Protein AF-A0A1W9J1W7-F1 (afdb_monomer_lite)

Sequence (82 aa):
MGPSRTELMQFKVTPDERKLIEQCAKKQSLSVSEYVRAAVIMDMILEGNVGAMKIAVDTIGRKAVQLLRKRADRLADLGAEG

Radius of gyration: 14.36 Å; chains: 1; bounding box: 27×37×42 Å

pLDDT: mean 79.39, std 15.19, range [39.97, 98.31]

Foldseek 3Di:
DPPDDDDDDDDDDDPVRVVVLCVVCVVVVHDSVVSVLLVVLLVCVVVVNVVSVVCCCVPVNPVVVVVSVVVVVVVVVVVVVD

Structure (mmCIF, N/CA/C/O backbone):
data_AF-A0A1W9J1W7-F1
#
_entry.id   AF-A0A1W9J1W7-F1
#
loop_
_atom_site.group_PDB
_atom_site.id
_atom_site.type_symbol
_atom_site.label_atom_id
_atom_site.label_alt_id
_atom_site.label_comp_id
_atom_site.label_asym_id
_atom_site.label_entity_id
_atom_site.label_seq_id
_atom_site.pdbx_PDB_ins_code
_atom_site.Cartn_x
_atom_site.Cartn_y
_atom_site.Cartn_z
_atom_site.occupancy
_atom_site.B_iso_or_equiv
_atom_site.auth_seq_id
_atom_site.auth_comp_id
_atom_site.auth_asym_id
_atom_site.auth_atom_id
_atom_site.pdbx_PDB_model_num
ATOM 1 N N . MET A 1 1 ? 5.935 -20.184 15.265 1.00 44.41 1 MET A N 1
ATOM 2 C CA . MET A 1 1 ? 6.508 -18.825 15.343 1.00 44.41 1 MET A CA 1
ATOM 3 C C . MET A 1 1 ? 5.552 -17.984 16.167 1.00 44.41 1 MET A C 1
ATOM 5 O O . MET A 1 1 ? 4.362 -18.040 15.884 1.00 44.41 1 MET A O 1
ATOM 9 N N . GLY A 1 2 ? 6.024 -17.315 17.223 1.00 46.91 2 GLY A N 1
ATOM 10 C CA . GLY A 1 2 ? 5.177 -16.399 17.999 1.00 46.91 2 GLY A CA 1
ATOM 11 C C . GLY A 1 2 ? 4.717 -15.209 17.144 1.00 46.91 2 GLY A C 1
ATOM 12 O O . GLY A 1 2 ? 5.297 -14.990 16.078 1.00 46.91 2 GLY A O 1
ATOM 13 N N . PRO A 1 3 ? 3.685 -14.457 17.566 1.00 51.66 3 PRO A N 1
ATOM 14 C CA . PRO A 1 3 ? 3.249 -13.275 16.834 1.00 51.66 3 PRO A CA 1
ATOM 15 C C . PRO A 1 3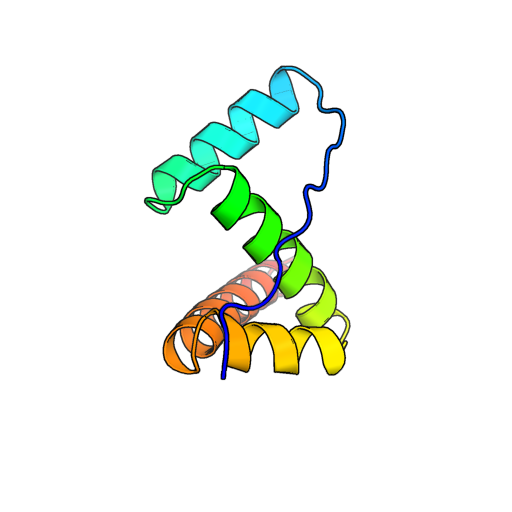 ? 4.422 -12.299 16.710 1.00 51.66 3 PRO A C 1
ATOM 17 O O . PRO A 1 3 ? 5.022 -11.910 17.714 1.00 51.66 3 PRO A O 1
ATOM 20 N N . SER A 1 4 ? 4.777 -11.939 15.475 1.00 68.00 4 SER A N 1
ATOM 21 C CA . SER A 1 4 ? 5.797 -10.928 15.204 1.00 68.00 4 SER A CA 1
ATOM 22 C C . SER A 1 4 ? 5.424 -9.647 15.943 1.00 68.00 4 SER A C 1
ATOM 24 O O . SER A 1 4 ? 4.314 -9.138 15.783 1.00 68.00 4 SER A O 1
ATOM 26 N N . ARG A 1 5 ? 6.332 -9.140 16.782 1.00 79.50 5 ARG A N 1
ATOM 27 C CA . ARG A 1 5 ? 6.115 -7.898 17.527 1.00 79.50 5 ARG A CA 1
ATOM 28 C C . ARG A 1 5 ? 5.909 -6.761 16.524 1.00 79.50 5 ARG A C 1
ATOM 30 O O . ARG A 1 5 ? 6.769 -6.524 15.683 1.00 79.50 5 ARG A O 1
ATOM 37 N N . THR A 1 6 ? 4.764 -6.093 16.590 1.00 80.88 6 THR A N 1
ATOM 38 C CA . THR A 1 6 ? 4.461 -4.932 15.746 1.00 80.88 6 THR A CA 1
ATOM 39 C C . THR A 1 6 ? 4.911 -3.647 16.430 1.00 80.88 6 THR A C 1
ATOM 41 O O . THR A 1 6 ? 4.762 -3.517 17.646 1.00 80.88 6 THR A O 1
ATO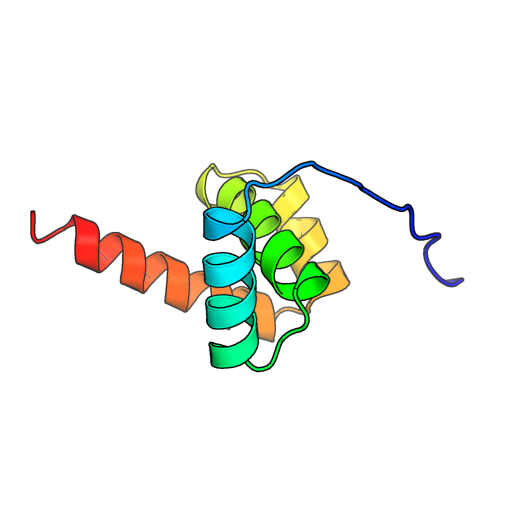M 44 N N . GLU A 1 7 ? 5.388 -2.682 15.648 1.00 87.06 7 GLU A N 1
ATOM 45 C CA . GLU A 1 7 ? 5.761 -1.343 16.117 1.00 87.06 7 GLU A CA 1
ATOM 46 C C . GLU A 1 7 ? 4.880 -0.271 15.461 1.00 87.06 7 GLU A C 1
ATOM 48 O O . GLU A 1 7 ? 4.390 -0.449 14.343 1.00 87.06 7 GLU A O 1
ATOM 53 N N . LEU A 1 8 ? 4.647 0.836 16.173 1.00 89.88 8 LEU A N 1
ATOM 54 C CA . LEU A 1 8 ? 3.839 1.951 15.683 1.00 89.88 8 LEU A CA 1
ATOM 55 C C . LEU A 1 8 ? 4.725 2.952 14.934 1.00 89.88 8 LEU A C 1
ATOM 57 O O . LEU A 1 8 ? 5.669 3.490 15.504 1.00 89.88 8 LEU A O 1
ATOM 61 N N . MET A 1 9 ? 4.361 3.265 13.691 1.00 89.62 9 MET A N 1
ATOM 62 C CA . MET A 1 9 ? 4.940 4.376 12.934 1.00 89.62 9 MET A CA 1
ATOM 63 C C . MET A 1 9 ? 3.923 5.514 12.831 1.00 89.62 9 MET A C 1
ATOM 65 O O . MET A 1 9 ? 2.777 5.293 12.437 1.00 89.62 9 MET A O 1
ATOM 69 N N . GLN A 1 10 ? 4.342 6.732 13.175 1.00 91.88 10 GLN A N 1
ATOM 70 C CA . GLN A 1 10 ? 3.526 7.941 13.078 1.00 91.88 10 GLN A CA 1
ATOM 71 C C . GLN A 1 10 ? 4.200 8.947 12.149 1.00 91.88 10 GLN A C 1
ATOM 73 O O . GLN A 1 10 ? 5.412 9.136 12.196 1.00 91.88 10 GLN A O 1
ATOM 78 N N . PHE A 1 11 ? 3.402 9.613 11.323 1.00 91.69 11 PHE A N 1
ATOM 79 C CA . PHE A 1 11 ? 3.849 10.671 10.426 1.00 91.69 11 PHE A CA 1
ATOM 80 C C . PHE A 1 11 ? 2.779 11.760 10.362 1.00 91.69 11 PHE A C 1
ATOM 82 O O . PHE A 1 11 ? 1.605 11.520 10.655 1.00 91.69 11 PHE A O 1
ATOM 89 N N . LYS A 1 12 ? 3.198 12.979 10.022 1.00 96.50 12 LYS A N 1
ATOM 90 C CA . LYS A 1 12 ? 2.287 14.110 9.832 1.00 96.50 12 LYS A CA 1
ATOM 91 C C . LYS A 1 12 ? 1.847 14.158 8.375 1.00 96.50 12 LYS A C 1
ATOM 93 O O . LYS A 1 12 ? 2.647 13.892 7.488 1.00 96.50 12 LYS A O 1
ATOM 98 N N . VAL A 1 13 ? 0.592 14.530 8.168 1.00 96.12 13 VAL A N 1
ATOM 99 C CA . VAL A 1 13 ? 0.009 14.803 6.854 1.00 96.12 13 VAL A CA 1
ATOM 100 C C . VAL A 1 13 ? -0.823 16.071 6.935 1.00 96.12 13 VAL A C 1
ATOM 102 O O . VAL A 1 13 ? -1.368 16.413 7.990 1.00 96.12 13 VAL A O 1
ATOM 105 N N . THR A 1 14 ? -0.935 16.761 5.815 1.00 98.31 14 THR A N 1
ATOM 106 C CA . THR A 1 14 ? -1.889 17.846 5.621 1.00 98.31 14 THR A CA 1
ATOM 107 C C . THR A 1 14 ? -3.323 17.296 5.527 1.00 98.31 14 THR A C 1
ATOM 109 O O . THR A 1 14 ? -3.530 16.101 5.279 1.00 98.31 14 THR A O 1
ATOM 112 N N . PRO A 1 15 ? -4.353 18.144 5.710 1.00 98.25 15 PRO A N 1
ATOM 113 C CA . PRO A 1 15 ? -5.745 17.731 5.524 1.00 98.25 15 PRO A CA 1
ATOM 114 C C . PRO A 1 15 ? -6.044 17.195 4.115 1.00 98.25 15 PRO A C 1
ATOM 116 O O . PRO A 1 15 ? -6.802 16.233 3.977 1.00 98.25 15 PRO A O 1
ATOM 119 N N . ASP A 1 16 ? -5.424 17.776 3.085 1.00 98.00 16 ASP A N 1
ATOM 120 C CA . ASP A 1 16 ? -5.627 17.369 1.692 1.00 98.00 16 ASP A CA 1
ATOM 121 C C . ASP A 1 16 ? -4.988 16.007 1.400 1.00 98.00 16 ASP A C 1
ATOM 123 O O . ASP A 1 16 ? -5.644 15.128 0.833 1.00 98.00 16 ASP A O 1
ATOM 127 N N . GLU A 1 17 ? -3.756 15.784 1.873 1.00 97.44 17 GLU A N 1
ATOM 128 C CA . GLU A 1 17 ? -3.097 14.472 1.814 1.00 97.44 17 GLU A CA 1
ATOM 129 C C . GLU A 1 17 ? -3.940 13.409 2.517 1.00 97.44 17 GLU A C 1
ATOM 131 O O . GLU A 1 17 ? -4.215 12.351 1.947 1.00 97.44 17 GLU A O 1
ATOM 136 N N . ARG A 1 18 ? -4.418 13.707 3.734 1.00 97.31 18 ARG A N 1
ATOM 137 C CA . ARG A 1 18 ? -5.269 12.793 4.502 1.00 97.31 18 ARG A CA 1
ATOM 138 C C . ARG A 1 18 ? -6.516 12.395 3.716 1.00 97.31 18 ARG A C 1
ATOM 140 O O . ARG A 1 18 ? -6.800 11.204 3.591 1.00 97.31 18 ARG A O 1
ATOM 147 N N . LYS A 1 19 ? -7.241 13.374 3.169 1.00 98.19 19 LYS A N 1
ATOM 148 C CA . LYS A 1 19 ? -8.470 13.139 2.400 1.00 98.19 19 LYS A CA 1
ATOM 149 C C . LYS A 1 19 ? -8.205 12.256 1.182 1.00 98.19 19 LYS A C 1
ATOM 151 O O . LYS A 1 19 ? -8.975 11.332 0.917 1.00 98.19 19 LYS A O 1
ATOM 156 N N . LEU A 1 20 ? -7.122 12.514 0.452 1.00 97.38 20 LEU A N 1
ATOM 157 C CA . LEU A 1 20 ? -6.768 11.736 -0.733 1.00 97.38 20 LEU A CA 1
ATOM 158 C C . LEU A 1 20 ? -6.372 10.295 -0.373 1.00 97.38 20 LEU A C 1
ATOM 160 O O . LEU A 1 20 ? -6.841 9.348 -1.008 1.00 97.38 20 LEU A O 1
ATOM 164 N N . ILE A 1 21 ? -5.565 10.117 0.676 1.00 96.06 21 ILE A N 1
ATOM 165 C CA . ILE A 1 21 ? -5.158 8.797 1.179 1.00 96.06 21 ILE A CA 1
ATOM 166 C C . ILE A 1 21 ? -6.386 7.984 1.609 1.00 96.06 21 ILE A C 1
ATOM 168 O O . ILE A 1 21 ? -6.532 6.833 1.193 1.00 96.06 21 ILE A O 1
ATOM 172 N N . GLU A 1 22 ? -7.295 8.579 2.387 1.00 97.12 22 GLU A N 1
ATOM 173 C CA . GLU A 1 22 ? -8.535 7.932 2.839 1.00 97.12 22 GLU A CA 1
ATOM 174 C C . GLU A 1 22 ? -9.417 7.499 1.656 1.00 97.12 22 GLU A C 1
ATOM 176 O O . GLU A 1 22 ? -9.930 6.375 1.635 1.00 97.12 22 GLU A O 1
ATOM 181 N N . GLN A 1 23 ? -9.553 8.345 0.629 1.00 96.88 23 GLN A N 1
ATOM 182 C CA . GLN A 1 23 ? -10.293 8.001 -0.589 1.00 96.88 23 GLN A CA 1
ATOM 183 C C . GLN A 1 23 ? -9.660 6.826 -1.345 1.00 96.88 23 GLN A C 1
ATOM 185 O O . GLN A 1 23 ? -10.370 5.913 -1.778 1.00 96.88 23 GLN A O 1
ATOM 190 N N . CYS A 1 24 ? -8.337 6.824 -1.509 1.00 92.44 24 CYS A N 1
ATOM 191 C CA . CYS A 1 24 ? -7.614 5.765 -2.213 1.00 92.44 24 CYS A CA 1
ATOM 192 C C . CYS A 1 24 ? -7.644 4.427 -1.464 1.00 92.44 24 CYS A C 1
ATOM 194 O O . CYS A 1 24 ? -7.811 3.385 -2.106 1.00 92.44 24 CYS A O 1
ATOM 196 N N . ALA A 1 25 ? -7.540 4.457 -0.133 1.00 90.44 25 ALA A N 1
ATOM 197 C CA . ALA A 1 25 ? -7.686 3.281 0.720 1.00 90.44 25 ALA A CA 1
ATOM 198 C C . ALA A 1 25 ? -9.101 2.690 0.599 1.00 90.44 25 ALA A C 1
ATOM 200 O O . ALA A 1 25 ? -9.260 1.498 0.319 1.00 90.44 25 ALA A O 1
ATOM 201 N N . LYS A 1 26 ? -10.134 3.547 0.664 1.00 93.69 26 LYS A N 1
ATOM 202 C CA . LYS A 1 26 ? -11.539 3.142 0.498 1.00 93.69 26 LYS A CA 1
ATOM 203 C C . LYS A 1 26 ? -11.810 2.498 -0.862 1.00 93.69 26 LYS A C 1
ATOM 205 O O . LYS A 1 26 ? -12.459 1.458 -0.911 1.00 93.69 26 LYS A O 1
ATOM 210 N N . LYS A 1 27 ? -11.287 3.064 -1.960 1.00 91.25 27 LYS A N 1
ATOM 211 C CA . LYS A 1 27 ? -11.421 2.487 -3.318 1.00 91.25 27 LYS A CA 1
ATOM 212 C C . LYS A 1 27 ? -10.876 1.057 -3.419 1.00 91.25 27 LYS A C 1
ATOM 214 O O . LYS A 1 27 ? -11.290 0.312 -4.298 1.00 91.25 27 LYS A O 1
ATOM 219 N N . GLN A 1 28 ? -9.951 0.686 -2.537 1.00 83.31 28 GLN A N 1
ATOM 220 C CA . GLN A 1 28 ? -9.298 -0.622 -2.521 1.00 83.31 28 GLN A CA 1
ATOM 221 C C . GLN A 1 28 ? -9.798 -1.526 -1.392 1.00 83.31 28 GLN A C 1
ATOM 223 O O . GLN A 1 28 ? -9.280 -2.626 -1.235 1.00 83.31 28 GLN A O 1
ATOM 228 N N . SER A 1 29 ? -10.812 -1.093 -0.633 1.00 89.31 29 SER A N 1
ATOM 229 C CA . SER A 1 29 ? -11.326 -1.806 0.546 1.00 89.31 29 SER A CA 1
ATOM 230 C C . SER A 1 29 ? -10.242 -2.111 1.591 1.00 89.31 29 SER A C 1
ATOM 232 O O . SER A 1 29 ? -10.248 -3.175 2.202 1.00 89.31 29 SER A O 1
ATOM 234 N N . LEU A 1 30 ? -9.306 -1.177 1.786 1.00 85.06 30 LEU A N 1
ATOM 235 C CA . LEU A 1 30 ? -8.229 -1.265 2.774 1.00 85.06 30 LEU A CA 1
ATOM 236 C C . LEU A 1 30 ? -8.399 -0.189 3.850 1.00 85.06 30 LEU A C 1
ATOM 238 O O . LEU A 1 30 ? -8.938 0.890 3.584 1.00 85.06 30 LEU A O 1
ATOM 242 N N . SER A 1 31 ? -7.876 -0.443 5.050 1.00 91.12 31 SER A N 1
ATOM 243 C CA . SER A 1 31 ? -7.645 0.631 6.021 1.00 91.12 31 SER A CA 1
ATOM 244 C C . SER A 1 31 ? -6.538 1.578 5.537 1.00 91.12 31 SER A C 1
ATOM 246 O O . SER A 1 31 ? -5.696 1.222 4.708 1.00 91.12 31 SER A O 1
ATOM 248 N N . VAL A 1 32 ? -6.502 2.800 6.080 1.00 92.06 32 VAL A N 1
ATOM 249 C CA . VAL A 1 32 ? -5.458 3.789 5.752 1.00 92.06 32 VAL A CA 1
ATOM 250 C C . VAL A 1 32 ? -4.058 3.237 6.030 1.00 92.06 32 VAL A C 1
ATOM 252 O O . VAL A 1 32 ? -3.164 3.389 5.203 1.00 92.06 32 VAL A O 1
ATOM 255 N N . SER A 1 33 ? -3.865 2.558 7.163 1.00 90.62 33 SER A N 1
ATOM 256 C CA . SER A 1 33 ? -2.559 2.017 7.549 1.00 90.62 33 SER A CA 1
ATOM 257 C C . SER A 1 33 ? -2.119 0.849 6.662 1.00 90.62 33 SER A C 1
ATOM 259 O O . SER A 1 33 ? -0.928 0.711 6.392 1.00 90.62 33 SER A O 1
ATOM 261 N N . GLU A 1 34 ? -3.043 0.013 6.182 1.00 85.69 34 GLU A N 1
ATOM 262 C CA . GLU A 1 34 ? -2.742 -1.037 5.200 1.00 85.69 34 GLU A CA 1
ATOM 263 C C . GLU A 1 34 ? -2.383 -0.448 3.843 1.00 85.69 34 GLU A C 1
ATOM 265 O O . GLU A 1 34 ? -1.380 -0.849 3.253 1.00 85.69 34 GLU A O 1
ATOM 270 N N . TYR A 1 35 ? -3.163 0.528 3.378 1.00 87.81 35 TYR A N 1
ATOM 271 C CA . TYR A 1 35 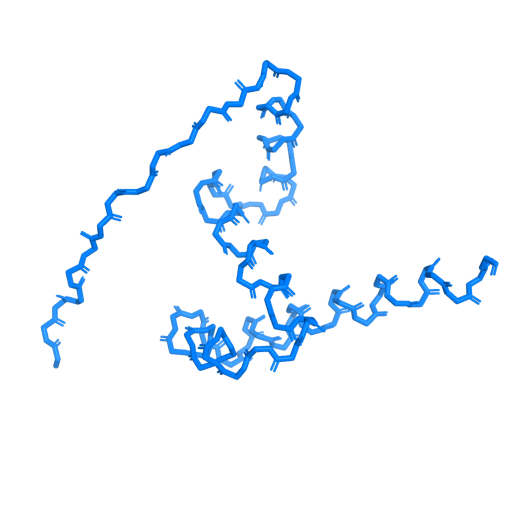? -2.924 1.182 2.099 1.00 87.81 35 TYR A CA 1
ATOM 272 C C . TYR A 1 35 ? -1.571 1.903 2.069 1.00 87.81 35 TYR A C 1
ATOM 274 O O . TYR A 1 35 ? -0.781 1.670 1.156 1.00 87.81 35 TYR A O 1
ATOM 282 N N . VAL A 1 36 ? -1.269 2.724 3.083 1.00 90.62 36 VAL A N 1
ATOM 283 C CA . VAL A 1 36 ? 0.002 3.465 3.158 1.00 90.62 36 VAL A CA 1
ATOM 284 C C . VAL A 1 36 ? 1.187 2.507 3.251 1.00 90.62 36 VAL A C 1
ATOM 286 O O . VAL A 1 36 ? 2.148 2.652 2.502 1.00 90.62 36 VAL A O 1
ATOM 289 N N . ARG A 1 37 ? 1.111 1.483 4.110 1.00 88.50 37 ARG A N 1
ATOM 290 C CA . ARG A 1 37 ? 2.190 0.493 4.248 1.00 88.50 37 ARG A CA 1
ATOM 291 C C . ARG A 1 37 ? 2.436 -0.259 2.941 1.00 88.50 37 ARG A C 1
ATOM 293 O O . ARG A 1 37 ? 3.586 -0.443 2.559 1.00 88.50 37 ARG A O 1
ATOM 300 N N . ALA A 1 38 ? 1.372 -0.676 2.253 1.00 83.44 38 ALA A N 1
ATOM 301 C CA . ALA A 1 38 ? 1.484 -1.359 0.969 1.00 83.44 38 ALA A CA 1
ATOM 302 C C . ALA A 1 38 ? 2.084 -0.447 -0.109 1.00 83.44 38 ALA A C 1
ATOM 304 O O . ALA A 1 38 ? 2.951 -0.895 -0.850 1.00 83.44 38 ALA A O 1
ATOM 305 N N . ALA A 1 39 ? 1.668 0.821 -0.173 1.00 86.31 39 ALA A N 1
ATOM 306 C CA . ALA A 1 39 ? 2.209 1.789 -1.125 1.00 86.31 39 ALA A CA 1
ATOM 307 C C . ALA A 1 39 ? 3.714 2.024 -0.914 1.00 86.31 39 ALA A C 1
ATOM 309 O O . ALA A 1 39 ? 4.477 1.926 -1.868 1.00 86.31 39 ALA A O 1
ATOM 310 N N . VAL A 1 40 ? 4.144 2.238 0.334 1.00 89.31 40 VAL A N 1
ATOM 311 C CA . VAL A 1 40 ? 5.558 2.474 0.680 1.00 89.31 40 VAL A CA 1
ATOM 312 C C . VAL A 1 40 ? 6.429 1.246 0.395 1.00 89.31 40 VAL A C 1
ATOM 314 O O . VAL A 1 40 ? 7.498 1.369 -0.192 1.00 89.31 40 VAL A O 1
ATOM 317 N N . ILE A 1 41 ? 5.974 0.041 0.762 1.00 87.69 41 ILE A N 1
ATOM 318 C CA . ILE A 1 41 ? 6.714 -1.198 0.459 1.00 87.69 41 ILE A CA 1
ATOM 319 C C . ILE A 1 41 ? 6.819 -1.409 -1.056 1.00 87.69 41 ILE A C 1
ATOM 321 O O . ILE A 1 41 ? 7.837 -1.896 -1.542 1.00 87.69 41 ILE A O 1
ATOM 325 N N . MET A 1 42 ? 5.777 -1.052 -1.805 1.00 82.12 42 MET A N 1
ATOM 326 C CA . MET A 1 42 ? 5.778 -1.187 -3.257 1.00 82.12 42 MET A CA 1
ATOM 327 C C . MET A 1 42 ? 6.733 -0.239 -3.954 1.00 82.12 42 MET A C 1
ATOM 329 O O . MET A 1 42 ? 7.405 -0.671 -4.883 1.00 82.12 42 MET A O 1
ATOM 333 N N . ASP A 1 43 ? 6.815 1.001 -3.492 1.00 87.00 43 ASP A N 1
ATOM 334 C CA . ASP A 1 43 ? 7.780 1.980 -3.985 1.00 87.00 43 ASP A CA 1
ATOM 335 C C . ASP A 1 43 ? 9.214 1.436 -3.865 1.00 87.00 43 ASP A C 1
ATOM 337 O O . ASP A 1 43 ? 9.927 1.306 -4.856 1.00 87.00 43 ASP A O 1
ATOM 341 N N . MET A 1 44 ? 9.566 0.904 -2.689 1.00 90.38 44 MET A N 1
ATOM 342 C CA . MET A 1 44 ? 10.860 0.246 -2.465 1.00 90.38 44 MET A CA 1
ATOM 343 C C . MET A 1 44 ? 11.088 -0.964 -3.387 1.00 90.38 44 MET A C 1
ATOM 345 O O . MET A 1 44 ? 12.211 -1.210 -3.826 1.00 90.38 44 MET A O 1
ATOM 349 N N . ILE A 1 45 ? 10.049 -1.758 -3.676 1.00 85.94 45 ILE A N 1
ATOM 350 C CA . ILE A 1 45 ? 10.157 -2.894 -4.608 1.00 85.94 45 ILE A CA 1
ATOM 351 C C . ILE A 1 45 ? 10.433 -2.403 -6.031 1.00 85.94 45 ILE A C 1
ATOM 353 O O . ILE A 1 45 ? 11.233 -3.026 -6.729 1.00 85.94 45 ILE A O 1
ATOM 357 N N . LEU A 1 46 ? 9.789 -1.313 -6.454 1.00 81.06 46 LEU A N 1
ATOM 358 C CA . LEU A 1 46 ? 9.991 -0.722 -7.777 1.00 81.06 46 LEU A CA 1
ATOM 359 C C . LEU A 1 46 ? 11.403 -0.156 -7.941 1.00 81.06 46 LEU A C 1
ATOM 361 O O . LEU A 1 46 ? 11.980 -0.279 -9.017 1.00 81.06 46 LEU A O 1
ATOM 365 N N . GLU A 1 47 ? 11.996 0.343 -6.859 1.00 88.88 47 GLU A N 1
ATOM 366 C CA . GLU A 1 47 ? 13.412 0.730 -6.798 1.00 88.88 47 GLU A CA 1
ATOM 367 C C . GLU A 1 47 ? 14.384 -0.469 -6.732 1.00 88.88 47 GLU A C 1
ATOM 369 O O . GLU A 1 47 ? 15.602 -0.294 -6.710 1.00 88.88 47 GLU A O 1
ATOM 374 N N . GLY A 1 48 ? 13.879 -1.708 -6.702 1.00 83.50 48 GLY A N 1
ATOM 375 C CA . GLY A 1 48 ? 14.692 -2.928 -6.691 1.00 83.50 48 GLY A CA 1
ATOM 376 C C . GLY A 1 48 ? 15.118 -3.412 -5.299 1.00 83.50 48 GLY A C 1
ATOM 377 O O . GLY A 1 48 ? 16.009 -4.259 -5.187 1.00 83.50 48 GLY A O 1
ATOM 378 N N . ASN A 1 49 ? 14.495 -2.927 -4.220 1.00 89.94 49 ASN A N 1
ATOM 379 C CA . ASN A 1 49 ? 14.835 -3.341 -2.859 1.00 89.94 49 ASN A CA 1
ATOM 380 C C . ASN A 1 49 ? 14.369 -4.781 -2.560 1.00 89.94 49 ASN A C 1
ATOM 382 O O . ASN A 1 49 ? 13.195 -5.063 -2.296 1.00 89.94 49 ASN A O 1
ATOM 386 N N . VAL A 1 50 ? 15.326 -5.712 -2.532 1.00 87.06 50 VAL A N 1
ATOM 387 C CA . VAL A 1 50 ? 15.082 -7.142 -2.270 1.00 87.06 50 VAL A CA 1
ATOM 388 C C . VAL A 1 50 ? 14.536 -7.397 -0.856 1.00 87.06 50 VAL A C 1
ATOM 390 O O . VAL A 1 50 ? 13.745 -8.322 -0.653 1.00 87.06 50 VAL A O 1
ATOM 393 N N . GLY A 1 51 ? 14.900 -6.565 0.127 1.00 87.75 51 GLY A N 1
ATOM 394 C CA . GLY A 1 51 ? 14.377 -6.652 1.493 1.00 87.75 51 GLY A CA 1
ATOM 395 C C . GLY A 1 51 ? 12.875 -6.371 1.551 1.00 87.75 51 GLY A C 1
ATOM 396 O O . GLY A 1 51 ? 12.126 -7.141 2.156 1.00 87.75 51 GLY A O 1
ATOM 397 N N . ALA A 1 52 ? 12.420 -5.335 0.842 1.00 87.50 52 ALA A N 1
ATOM 398 C CA . ALA A 1 52 ? 10.999 -5.015 0.706 1.00 87.50 52 ALA A CA 1
ATOM 399 C C . ALA A 1 52 ? 10.226 -6.138 -0.008 1.00 87.50 52 ALA A C 1
ATOM 401 O O . ALA A 1 52 ? 9.136 -6.517 0.427 1.00 87.50 52 ALA A O 1
ATOM 402 N N . MET A 1 53 ? 10.823 -6.745 -1.041 1.00 82.69 53 MET A N 1
ATOM 403 C CA . MET A 1 53 ? 10.229 -7.888 -1.744 1.00 82.69 53 MET A CA 1
ATOM 404 C C . MET A 1 53 ? 10.028 -9.096 -0.819 1.00 82.69 53 MET A C 1
ATOM 406 O O . MET A 1 53 ? 8.955 -9.704 -0.826 1.00 82.69 53 MET A O 1
ATOM 410 N N . LYS A 1 54 ? 11.025 -9.418 0.015 1.00 84.19 54 LYS A N 1
ATOM 411 C CA . LYS A 1 54 ? 10.924 -10.498 1.007 1.00 84.19 54 LYS A CA 1
ATOM 412 C C . LYS A 1 54 ? 9.803 -10.228 2.015 1.00 84.19 54 LYS A C 1
ATOM 414 O O . LYS A 1 54 ? 8.953 -11.089 2.224 1.00 84.19 54 LYS A O 1
ATOM 419 N N . ILE A 1 55 ? 9.743 -9.011 2.563 1.00 84.00 55 ILE A N 1
ATOM 420 C CA . ILE A 1 55 ? 8.688 -8.598 3.504 1.00 84.00 55 ILE A CA 1
ATOM 421 C C . ILE A 1 55 ? 7.300 -8.717 2.864 1.00 84.00 55 ILE A C 1
ATOM 423 O O . ILE A 1 55 ? 6.378 -9.232 3.499 1.00 84.00 55 ILE A O 1
ATOM 427 N N . ALA A 1 56 ? 7.134 -8.277 1.614 1.00 78.88 56 ALA A N 1
ATOM 428 C CA . ALA A 1 56 ? 5.852 -8.349 0.917 1.00 78.88 56 ALA A CA 1
ATOM 429 C C . ALA A 1 56 ? 5.382 -9.799 0.707 1.00 78.88 56 ALA A C 1
ATOM 431 O O . ALA A 1 56 ? 4.199 -10.100 0.889 1.00 78.88 56 ALA A O 1
ATOM 432 N N . VAL A 1 57 ? 6.303 -10.712 0.380 1.00 78.38 57 VAL A N 1
ATOM 433 C CA . VAL A 1 57 ? 6.012 -12.149 0.259 1.00 78.38 57 VAL A CA 1
ATOM 434 C C . VAL A 1 57 ? 5.616 -12.750 1.608 1.00 78.38 57 VAL A C 1
ATOM 436 O O . VAL A 1 57 ? 4.616 -13.468 1.664 1.00 78.38 57 VAL A O 1
ATOM 439 N N . ASP A 1 58 ? 6.353 -12.428 2.671 1.00 77.88 58 ASP A N 1
ATOM 440 C CA . AS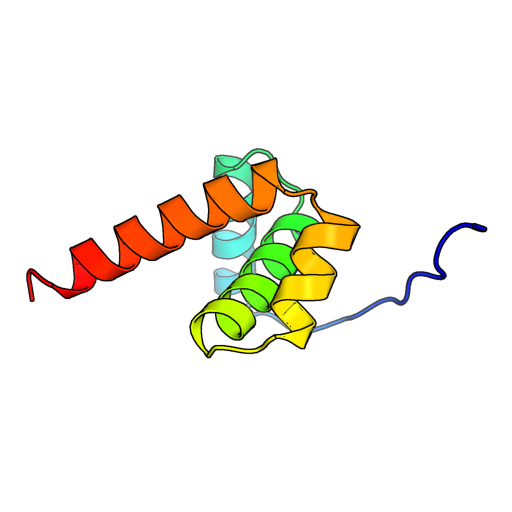P A 1 58 ? 6.151 -12.996 4.009 1.00 77.88 58 ASP A CA 1
ATOM 441 C C . ASP A 1 58 ? 4.898 -12.436 4.711 1.00 77.88 58 ASP A C 1
ATOM 443 O O . ASP A 1 58 ? 4.247 -13.144 5.477 1.00 77.88 58 ASP A O 1
ATOM 447 N N . THR A 1 59 ? 4.525 -11.181 4.430 1.00 68.69 59 THR A N 1
ATOM 448 C CA . THR A 1 59 ? 3.439 -10.468 5.133 1.00 68.69 59 THR A CA 1
ATOM 449 C C . THR A 1 59 ? 2.110 -10.516 4.383 1.00 68.69 59 THR A C 1
ATOM 451 O O . THR A 1 59 ? 1.054 -10.621 5.001 1.00 68.69 59 THR A O 1
ATOM 454 N N . ILE A 1 60 ? 2.142 -10.403 3.052 1.00 69.00 60 ILE A N 1
ATOM 455 C CA . ILE A 1 60 ? 0.934 -10.257 2.220 1.00 69.00 60 ILE A CA 1
ATOM 456 C C . ILE A 1 60 ? 0.657 -11.538 1.411 1.00 69.00 60 ILE A C 1
ATOM 458 O O . ILE A 1 60 ? -0.462 -11.778 0.955 1.00 69.00 60 ILE A O 1
ATOM 462 N N . GLY A 1 61 ? 1.667 -12.400 1.254 1.00 67.25 61 GLY A N 1
ATOM 463 C CA . GLY A 1 61 ? 1.581 -13.639 0.492 1.00 67.25 61 GLY A CA 1
ATOM 464 C C . GLY A 1 61 ? 1.771 -13.442 -1.017 1.00 67.25 61 GLY A C 1
ATOM 465 O O . GLY A 1 61 ? 1.472 -12.399 -1.602 1.00 67.25 61 GLY A O 1
ATOM 466 N N . ARG A 1 62 ? 2.240 -14.501 -1.693 1.00 63.19 62 ARG A N 1
ATOM 467 C CA . ARG A 1 62 ? 2.612 -14.486 -3.126 1.00 63.19 62 ARG A CA 1
ATOM 468 C C . ARG A 1 62 ? 1.522 -13.958 -4.073 1.00 63.19 62 ARG A C 1
ATOM 470 O O . ARG A 1 62 ? 1.850 -13.301 -5.056 1.00 63.19 62 ARG A O 1
ATOM 477 N N . LYS A 1 63 ? 0.237 -14.211 -3.790 1.0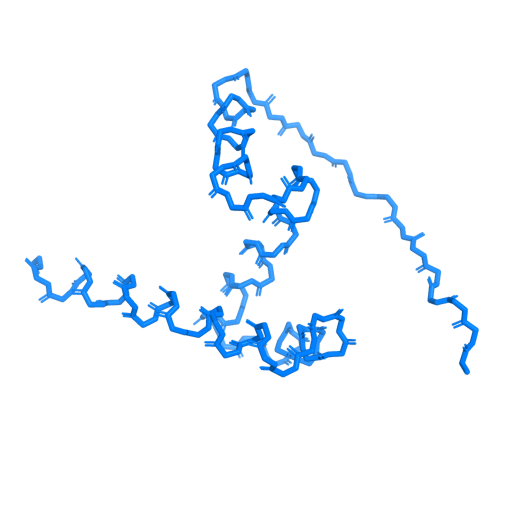0 58.06 63 LYS A N 1
ATOM 478 C CA . LYS A 1 63 ? -0.885 -13.727 -4.622 1.00 58.06 63 LYS A CA 1
ATOM 479 C C . LYS A 1 63 ? -1.041 -12.206 -4.571 1.00 58.06 63 LYS A C 1
ATOM 481 O O . LYS A 1 63 ? -1.335 -11.594 -5.594 1.00 58.06 63 LYS A O 1
ATOM 486 N N . ALA A 1 64 ? -0.817 -11.595 -3.412 1.00 61.81 64 ALA A N 1
ATOM 487 C CA . ALA A 1 64 ? -0.901 -10.149 -3.278 1.00 61.81 64 ALA A CA 1
ATOM 488 C C . ALA A 1 64 ? 0.291 -9.460 -3.945 1.00 61.81 64 ALA A C 1
ATOM 490 O O . ALA A 1 64 ? 0.096 -8.490 -4.667 1.00 61.81 64 ALA A O 1
ATOM 491 N N . VAL A 1 65 ? 1.495 -10.034 -3.829 1.00 67.44 65 VAL A N 1
ATOM 492 C CA . VAL A 1 65 ? 2.685 -9.571 -4.566 1.00 67.44 65 VAL A CA 1
ATOM 493 C C . VAL A 1 65 ? 2.464 -9.619 -6.084 1.00 67.44 65 VAL A C 1
ATOM 495 O O . VAL A 1 65 ? 2.862 -8.703 -6.795 1.00 67.44 65 VAL A O 1
ATOM 498 N N . GLN A 1 66 ? 1.765 -10.635 -6.601 1.00 65.62 66 GLN A N 1
ATOM 499 C CA . GLN A 1 66 ? 1.412 -10.699 -8.026 1.00 65.62 66 GLN A CA 1
ATOM 500 C C . GLN A 1 66 ? 0.405 -9.620 -8.453 1.00 65.62 66 GLN A C 1
ATOM 502 O O . GLN A 1 66 ? 0.546 -9.056 -9.537 1.00 65.62 66 GLN A O 1
ATOM 507 N N . LEU A 1 67 ? -0.605 -9.319 -7.631 1.00 64.06 67 LEU A N 1
ATOM 508 C CA . LEU A 1 67 ? -1.552 -8.227 -7.905 1.00 64.06 67 LEU A CA 1
ATOM 509 C C . LEU A 1 67 ? -0.861 -6.862 -7.875 1.00 64.06 67 LEU A C 1
ATOM 511 O O . LEU A 1 67 ? -1.125 -6.003 -8.713 1.00 64.06 67 LEU A O 1
ATOM 515 N N . LEU A 1 68 ? 0.053 -6.699 -6.927 1.00 65.94 68 LEU A N 1
ATOM 516 C CA . LEU A 1 68 ? 0.891 -5.528 -6.766 1.00 65.94 68 LEU A CA 1
ATOM 517 C C . LEU A 1 68 ? 1.839 -5.328 -7.961 1.00 6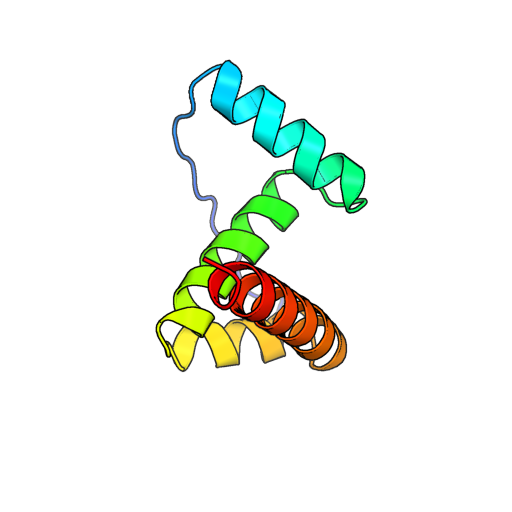5.94 68 LEU A C 1
ATOM 519 O O . LEU A 1 68 ? 1.903 -4.225 -8.500 1.00 65.94 68 LEU A O 1
ATOM 523 N N . ARG A 1 69 ? 2.471 -6.398 -8.455 1.00 66.94 69 ARG A N 1
ATOM 524 C CA . ARG A 1 69 ? 3.263 -6.377 -9.695 1.00 66.94 69 ARG A CA 1
ATOM 525 C C . ARG A 1 69 ? 2.423 -5.978 -10.909 1.00 66.94 69 ARG A C 1
ATOM 527 O O . ARG A 1 69 ? 2.799 -5.061 -11.617 1.00 66.94 69 ARG A O 1
ATOM 534 N N . LYS A 1 70 ? 1.231 -6.562 -11.090 1.00 67.00 70 LYS A N 1
ATOM 535 C CA . LYS A 1 70 ? 0.316 -6.161 -12.180 1.00 67.00 70 LYS A CA 1
ATOM 536 C C . LYS A 1 70 ? -0.066 -4.681 -12.129 1.00 67.00 70 LYS A C 1
ATOM 538 O O . LYS A 1 70 ? -0.366 -4.088 -13.160 1.00 67.00 70 LYS A O 1
ATOM 543 N N . ARG A 1 71 ? -0.123 -4.091 -10.932 1.00 67.19 71 ARG A N 1
ATOM 544 C CA . ARG A 1 71 ? -0.397 -2.662 -10.762 1.00 67.19 71 ARG A CA 1
ATOM 545 C C . ARG A 1 71 ? 0.813 -1.807 -11.124 1.00 67.19 71 ARG A C 1
ATOM 547 O O . ARG A 1 71 ? 0.619 -0.779 -11.756 1.00 67.19 71 ARG A O 1
ATOM 554 N N . ALA A 1 72 ? 2.013 -2.237 -10.746 1.00 67.12 72 ALA A N 1
ATOM 555 C CA . ALA A 1 72 ? 3.253 -1.609 -11.182 1.00 67.12 72 ALA A CA 1
ATOM 556 C C . ALA A 1 72 ? 3.396 -1.638 -12.709 1.00 67.12 72 ALA A C 1
ATOM 558 O O . ALA A 1 72 ? 3.623 -0.593 -13.303 1.00 67.12 72 ALA A O 1
ATOM 559 N N . ASP A 1 73 ? 3.152 -2.792 -13.336 1.00 70.12 73 ASP A N 1
ATOM 560 C CA . ASP A 1 73 ? 3.207 -2.946 -14.794 1.00 70.12 73 ASP A CA 1
ATOM 561 C C . ASP A 1 73 ? 2.226 -1.974 -15.486 1.00 70.12 73 ASP A C 1
ATOM 563 O O . ASP A 1 73 ? 2.605 -1.253 -16.400 1.00 70.12 73 ASP A O 1
ATOM 567 N N . ARG A 1 74 ? 0.994 -1.831 -14.967 1.00 66.81 74 ARG A N 1
ATOM 568 C CA . ARG A 1 74 ? 0.021 -0.841 -15.479 1.00 66.81 74 ARG A CA 1
ATOM 569 C C . ARG A 1 74 ? 0.462 0.614 -15.322 1.00 66.81 74 ARG A C 1
ATOM 571 O O . ARG A 1 74 ? 0.049 1.453 -16.111 1.00 66.81 74 ARG A O 1
ATOM 578 N N . LEU A 1 75 ? 1.206 0.938 -14.267 1.00 63.09 75 LEU A N 1
ATOM 579 C CA . LEU A 1 75 ? 1.729 2.291 -14.064 1.00 63.09 75 LEU A CA 1
ATOM 580 C C . LEU A 1 75 ? 2.917 2.564 -14.993 1.00 63.09 75 LEU A C 1
ATOM 582 O O . LEU A 1 75 ? 3.042 3.683 -15.477 1.00 63.09 75 LEU A O 1
ATOM 586 N N . ALA A 1 76 ? 3.739 1.550 -15.273 1.00 63.22 76 ALA A N 1
ATOM 587 C CA . ALA A 1 76 ? 4.814 1.633 -16.255 1.00 63.22 76 ALA A CA 1
ATOM 588 C C . ALA A 1 76 ? 4.265 1.831 -17.678 1.00 63.22 76 ALA A C 1
ATOM 590 O O . ALA A 1 76 ? 4.767 2.687 -18.401 1.00 63.22 76 ALA A O 1
ATOM 591 N N . ASP A 1 77 ? 3.188 1.129 -18.040 1.00 59.06 77 ASP A N 1
ATOM 592 C CA . ASP A 1 77 ? 2.529 1.286 -19.345 1.00 59.06 77 ASP A CA 1
ATOM 593 C C . ASP A 1 77 ? 1.956 2.703 -19.541 1.00 59.06 77 ASP A C 1
ATOM 595 O O . ASP A 1 77 ? 2.065 3.272 -20.622 1.00 59.06 77 ASP A O 1
ATOM 599 N N . LEU A 1 78 ? 1.418 3.326 -18.485 1.00 57.25 78 LEU A N 1
ATOM 600 C CA . LEU A 1 78 ? 0.938 4.717 -18.528 1.00 57.25 78 LEU A CA 1
ATOM 601 C C . LEU A 1 78 ? 2.069 5.755 -18.648 1.00 57.25 78 LEU A C 1
ATOM 603 O O . LEU A 1 78 ? 1.809 6.888 -19.041 1.00 57.25 78 LEU A O 1
ATOM 607 N N . GLY A 1 79 ? 3.306 5.387 -18.303 1.00 52.00 79 GLY A N 1
ATOM 608 C CA . GLY A 1 79 ? 4.498 6.213 -18.508 1.00 52.00 79 GLY A CA 1
ATOM 609 C C . GLY A 1 79 ? 5.164 6.018 -19.874 1.00 52.00 79 GLY A C 1
ATOM 610 O O . GLY A 1 79 ? 6.070 6.775 -20.204 1.00 52.00 79 GLY A O 1
ATOM 611 N N . ALA A 1 80 ? 4.736 5.022 -20.658 1.00 49.62 80 ALA A N 1
ATOM 612 C CA . ALA A 1 80 ? 5.275 4.716 -21.986 1.00 49.62 80 ALA A CA 1
ATOM 613 C C . ALA A 1 80 ? 4.485 5.372 -23.139 1.00 49.62 80 ALA A C 1
ATOM 615 O O . ALA A 1 80 ? 4.924 5.311 -24.286 1.00 49.62 80 ALA A O 1
ATOM 616 N N . GLU A 1 81 ? 3.345 6.009 -22.847 1.00 44.34 81 GLU A N 1
ATOM 617 C CA . GLU A 1 81 ? 2.541 6.789 -23.807 1.00 44.34 81 GLU A CA 1
ATOM 618 C C . GLU A 1 81 ? 2.763 8.317 -23.696 1.00 44.34 81 GLU A C 1
ATOM 620 O O . GLU A 1 81 ? 1.948 9.095 -24.194 1.00 44.34 81 GLU A O 1
ATOM 625 N N . GLY A 1 82 ? 3.844 8.755 -23.036 1.00 39.97 82 GLY A N 1
ATOM 626 C CA . GLY A 1 82 ? 4.223 10.166 -22.858 1.00 39.97 82 GLY A CA 1
ATOM 627 C C . GLY A 1 82 ? 5.458 10.575 -23.647 1.00 39.97 82 GLY A C 1
ATOM 628 O O . GLY A 1 82 ? 6.442 9.804 -23.626 1.00 39.97 82 GLY A O 1
#

Secondary structure (DSSP, 8-state):
-PPPPP--------HHHHHHHHHHHHHTT--HHHHHHHHHHHHHHHTT-HHHHHHHHHHH-HHHHHHHHHHHHHHHHHHS--